Protein AF-A0A5S3T1N6-F1 (afdb_monomer_lite)

Structure (mmCIF, N/CA/C/O backbone):
data_AF-A0A5S3T1N6-F1
#
_entry.id   AF-A0A5S3T1N6-F1
#
loop_
_atom_site.group_PDB
_atom_site.id
_atom_site.type_symbol
_atom_site.label_atom_id
_atom_site.label_alt_id
_atom_site.label_comp_id
_atom_site.label_asym_id
_atom_site.label_entity_id
_atom_site.label_seq_id
_atom_site.pdbx_PDB_ins_code
_atom_site.Cartn_x
_atom_site.Cartn_y
_atom_site.Cartn_z
_atom_site.occupancy
_atom_site.B_iso_or_equiv
_atom_site.auth_seq_id
_atom_site.auth_comp_id
_atom_site.auth_asym_id
_atom_site.auth_atom_id
_atom_site.pdbx_PDB_model_num
ATOM 1 N N . GLY A 1 1 ? -26.096 -9.048 12.563 1.00 63.88 1 GLY A N 1
ATOM 2 C CA . GLY A 1 1 ? -24.660 -9.372 12.518 1.00 63.88 1 GLY A CA 1
ATOM 3 C C . GLY A 1 1 ? -23.909 -8.148 12.973 1.0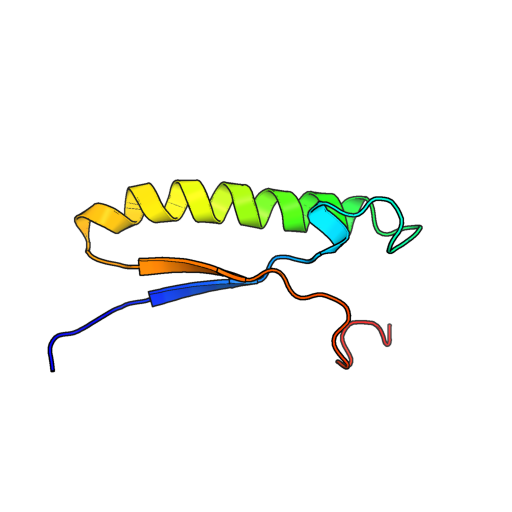0 63.88 1 GLY A C 1
ATOM 4 O O . GLY A 1 1 ? -24.354 -7.055 12.653 1.00 63.88 1 GLY A O 1
ATOM 5 N N . GLU A 1 2 ? -22.865 -8.320 13.773 1.00 78.25 2 GLU A N 1
ATOM 6 C CA . GLU A 1 2 ? -22.011 -7.217 14.230 1.00 78.25 2 GLU A CA 1
ATOM 7 C C . GLU A 1 2 ? -21.370 -6.478 13.037 1.00 78.25 2 GLU A C 1
ATOM 9 O O . GLU A 1 2 ? -21.191 -7.063 11.964 1.00 78.25 2 GLU A O 1
ATOM 14 N N . ALA A 1 3 ? -21.052 -5.192 13.199 1.00 83.06 3 ALA A N 1
ATOM 15 C CA . ALA A 1 3 ? -20.358 -4.420 12.174 1.00 83.06 3 ALA A CA 1
ATOM 16 C C . ALA A 1 3 ? -18.915 -4.934 12.000 1.00 83.06 3 ALA A C 1
ATOM 18 O O . ALA A 1 3 ? -18.178 -5.051 12.969 1.00 83.06 3 ALA A O 1
ATOM 19 N N . ASN A 1 4 ? -18.505 -5.214 10.759 1.00 88.25 4 ASN A N 1
ATOM 20 C CA . ASN A 1 4 ? -17.141 -5.633 10.407 1.00 88.25 4 ASN A CA 1
ATOM 21 C C . ASN A 1 4 ? -16.569 -4.679 9.342 1.00 88.25 4 ASN A C 1
ATOM 23 O O . ASN A 1 4 ? -16.597 -5.005 8.151 1.00 88.25 4 ASN A O 1
ATOM 27 N N . PRO A 1 5 ? -16.143 -3.465 9.733 1.00 93.94 5 PRO A N 1
ATOM 28 C CA . PRO A 1 5 ? -15.637 -2.461 8.803 1.00 93.94 5 PRO A CA 1
ATOM 29 C C . PRO A 1 5 ? -14.290 -2.877 8.199 1.00 93.94 5 PRO A C 1
ATOM 31 O O . PRO A 1 5 ? -13.397 -3.368 8.897 1.00 93.94 5 PRO A O 1
ATOM 34 N N . ARG A 1 6 ? -14.132 -2.676 6.881 1.00 96.00 6 ARG A N 1
ATOM 35 C CA . ARG A 1 6 ? -12.941 -3.093 6.127 1.00 96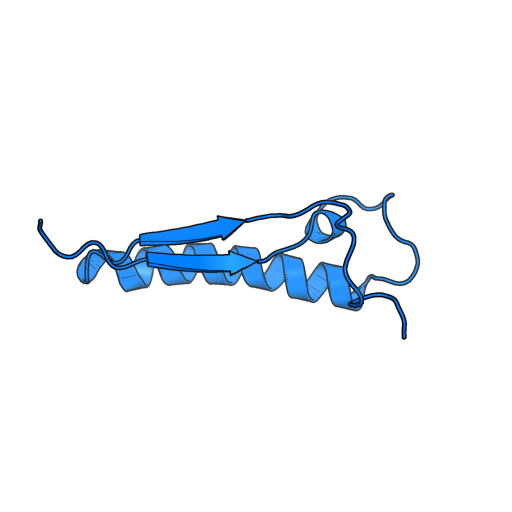.00 6 ARG A CA 1
ATOM 36 C C . ARG A 1 6 ? -12.467 -2.029 5.150 1.00 96.00 6 ARG A C 1
ATOM 38 O O . ARG A 1 6 ? -13.267 -1.449 4.424 1.00 96.00 6 ARG A O 1
ATOM 45 N N . ILE A 1 7 ? -11.150 -1.852 5.092 1.00 96.38 7 ILE A N 1
ATOM 46 C CA . ILE A 1 7 ? -10.461 -1.014 4.108 1.00 96.38 7 ILE A CA 1
ATOM 47 C C . ILE A 1 7 ? -9.641 -1.932 3.204 1.00 96.38 7 ILE A C 1
ATOM 49 O O . ILE A 1 7 ? -8.865 -2.765 3.684 1.00 96.38 7 ILE A O 1
ATOM 53 N N . ILE A 1 8 ? -9.817 -1.788 1.891 1.00 96.38 8 ILE A N 1
ATOM 54 C CA . ILE A 1 8 ? -9.103 -2.579 0.889 1.00 96.38 8 ILE A CA 1
ATOM 55 C C . ILE A 1 8 ? -8.338 -1.634 -0.030 1.00 96.38 8 ILE A C 1
ATOM 57 O O . ILE A 1 8 ? -8.935 -0.868 -0.782 1.00 96.38 8 ILE A O 1
ATOM 61 N N . ASN A 1 9 ? -7.014 -1.725 0.017 1.00 96.19 9 ASN A N 1
ATOM 62 C CA . ASN A 1 9 ? -6.115 -0.985 -0.857 1.00 96.19 9 ASN A CA 1
ATOM 63 C C . ASN A 1 9 ? -5.672 -1.862 -2.033 1.00 96.19 9 ASN A C 1
ATOM 65 O O . ASN A 1 9 ? -5.507 -3.075 -1.889 1.00 96.19 9 ASN A O 1
ATOM 69 N N . ILE A 1 10 ? -5.446 -1.241 -3.191 1.00 93.81 10 ILE A N 1
ATOM 70 C CA . ILE A 1 10 ? -5.043 -1.928 -4.424 1.00 93.81 10 ILE A CA 1
ATOM 71 C C . ILE A 1 10 ? -3.611 -1.526 -4.807 1.00 93.81 10 ILE A C 1
ATOM 73 O O . ILE A 1 10 ? -3.369 -0.422 -5.311 1.00 93.81 10 ILE A O 1
ATOM 77 N N . SER A 1 11 ? -2.665 -2.443 -4.590 1.00 91.94 11 SER A N 1
ATOM 78 C CA . SER A 1 11 ? -1.280 -2.366 -5.080 1.00 91.94 11 SER A CA 1
ATOM 79 C C . SER A 1 11 ? -1.200 -2.821 -6.554 1.00 91.94 11 SER A C 1
ATOM 81 O O . SER A 1 11 ? -2.165 -2.676 -7.304 1.00 91.94 11 SER A O 1
ATOM 83 N N . SER A 1 12 ? -0.047 -3.313 -6.999 1.00 86.44 12 SER A N 1
ATOM 84 C CA . SER A 1 12 ? 0.224 -3.888 -8.318 1.00 86.44 12 SER A CA 1
ATOM 85 C C . SER A 1 12 ? 1.371 -4.892 -8.216 1.00 86.44 12 SER A C 1
ATOM 87 O O . SER A 1 12 ? 2.300 -4.687 -7.432 1.00 86.44 12 SER A O 1
ATOM 89 N N . ALA A 1 13 ? 1.342 -5.962 -9.010 1.00 84.25 13 ALA A N 1
ATOM 90 C CA . ALA A 1 13 ? 2.449 -6.916 -9.127 1.00 84.25 13 ALA A CA 1
ATOM 91 C C . ALA A 1 13 ? 3.769 -6.233 -9.538 1.00 84.25 13 ALA A C 1
ATOM 93 O O . ALA A 1 13 ? 4.836 -6.594 -9.037 1.00 84.25 13 ALA A O 1
ATOM 94 N N . SER A 1 14 ? 3.674 -5.142 -10.306 1.00 79.25 14 SER A N 1
ATOM 95 C CA . SER A 1 14 ? 4.808 -4.297 -10.699 1.00 79.25 14 SER A CA 1
ATOM 96 C C . SER A 1 14 ? 5.568 -3.675 -9.521 1.00 79.25 14 SER A C 1
ATOM 98 O O . SER A 1 14 ? 6.672 -3.183 -9.711 1.00 79.25 14 SER A O 1
AT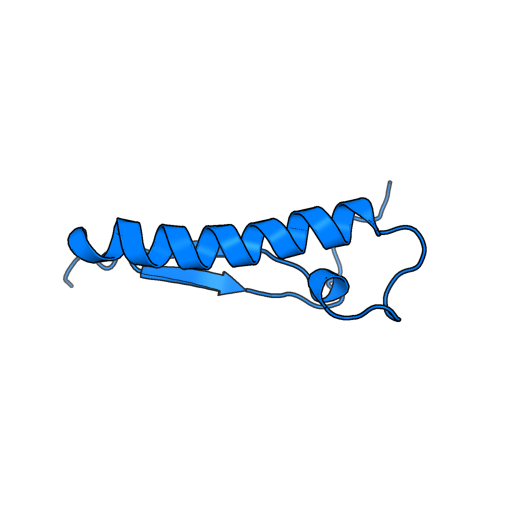OM 100 N N . ALA A 1 15 ? 5.006 -3.663 -8.305 1.00 77.81 15 ALA A N 1
ATOM 101 C CA . ALA A 1 15 ? 5.723 -3.212 -7.112 1.00 77.81 15 ALA A CA 1
ATOM 102 C C . ALA A 1 15 ? 6.889 -4.145 -6.722 1.00 77.81 15 ALA A C 1
ATOM 104 O O . ALA A 1 15 ? 7.771 -3.723 -5.978 1.00 77.81 15 ALA A O 1
ATOM 105 N N . TRP A 1 16 ? 6.899 -5.393 -7.211 1.00 75.19 16 TRP A N 1
ATOM 106 C CA . TRP A 1 16 ? 7.897 -6.407 -6.847 1.00 75.19 16 TRP A CA 1
ATOM 107 C C . TRP A 1 16 ? 8.530 -7.125 -8.037 1.00 75.19 16 TRP A C 1
ATOM 109 O O . TRP A 1 16 ? 9.641 -7.634 -7.902 1.00 75.19 16 TRP A O 1
ATOM 119 N N . HIS A 1 17 ? 7.858 -7.182 -9.187 1.00 71.44 17 HIS A N 1
ATOM 120 C CA . HIS A 1 17 ? 8.433 -7.793 -10.378 1.00 71.44 17 HIS A CA 1
ATOM 121 C C . HIS A 1 17 ? 9.119 -6.744 -11.251 1.00 71.44 17 HIS A C 1
ATOM 123 O O . HIS A 1 17 ? 8.477 -5.884 -11.849 1.00 71.44 17 HIS A O 1
ATOM 129 N N . TYR A 1 18 ? 10.445 -6.846 -11.329 1.00 62.59 18 TYR A N 1
ATOM 130 C CA . TYR A 1 18 ? 11.294 -5.973 -12.144 1.00 62.59 18 TYR A CA 1
ATOM 131 C C . TYR A 1 18 ? 11.198 -6.261 -13.649 1.00 62.59 18 TYR A C 1
ATOM 133 O O . TYR A 1 18 ? 11.590 -5.420 -14.450 1.00 62.59 18 TYR A O 1
ATOM 141 N N . ASP A 1 19 ? 10.683 -7.436 -14.015 1.00 58.78 19 ASP A N 1
ATOM 142 C CA . ASP A 1 19 ? 10.661 -7.946 -15.391 1.00 58.78 19 ASP A CA 1
ATOM 143 C C . ASP A 1 19 ? 9.315 -7.711 -16.099 1.00 58.78 19 ASP A C 1
ATOM 145 O O . ASP A 1 19 ? 9.185 -7.905 -17.302 1.00 58.78 19 ASP A O 1
ATOM 149 N N . GLU A 1 20 ? 8.280 -7.286 -15.364 1.00 54.22 20 GLU A N 1
ATOM 150 C CA . GLU A 1 20 ? 6.912 -7.285 -15.896 1.00 54.22 20 GLU A CA 1
ATOM 151 C C . GLU A 1 20 ? 6.572 -6.036 -16.719 1.00 54.22 20 GLU A C 1
ATOM 153 O O . GLU A 1 20 ? 5.749 -6.135 -17.625 1.00 54.22 20 GLU A O 1
ATOM 158 N N . MET A 1 21 ? 7.200 -4.875 -16.474 1.00 61.78 21 MET A N 1
ATOM 159 C CA . MET A 1 21 ? 6.879 -3.645 -17.213 1.00 61.78 21 MET A CA 1
ATOM 160 C C . MET A 1 21 ? 8.046 -2.644 -17.293 1.00 61.78 21 MET A C 1
ATOM 162 O O . MET A 1 21 ? 8.327 -1.902 -16.346 1.00 61.78 21 MET A O 1
ATOM 166 N N . ALA A 1 22 ? 8.675 -2.541 -18.467 1.00 58.09 22 ALA A N 1
ATOM 167 C CA . ALA A 1 22 ? 9.557 -1.419 -18.788 1.00 58.09 22 ALA A CA 1
ATOM 168 C C . ALA A 1 22 ? 8.782 -0.082 -18.716 1.00 58.09 22 ALA A C 1
ATOM 170 O O . ALA A 1 22 ? 7.601 -0.022 -19.042 1.00 58.09 22 ALA A O 1
ATOM 171 N N . HIS A 1 23 ? 9.450 0.997 -18.290 1.00 68.12 23 HIS A N 1
ATOM 172 C CA . HIS A 1 23 ? 8.900 2.364 -18.163 1.00 68.12 23 HIS A CA 1
ATOM 173 C C . HIS A 1 23 ? 7.876 2.621 -17.038 1.00 68.12 23 HIS A C 1
ATOM 175 O O . HIS A 1 23 ? 7.369 3.735 -16.930 1.00 68.12 23 HIS A O 1
ATOM 181 N N . LEU A 1 24 ? 7.632 1.667 -16.132 1.00 79.94 24 LEU A N 1
ATOM 182 C CA . LEU A 1 24 ? 6.714 1.852 -14.996 1.00 79.94 24 LEU A CA 1
ATOM 183 C C . LEU A 1 24 ? 7.400 2.132 -13.651 1.00 79.94 24 LEU A C 1
ATOM 185 O O . LEU A 1 24 ? 6.796 1.911 -12.607 1.00 79.94 24 LEU A O 1
ATOM 189 N N . SER A 1 25 ? 8.631 2.645 -13.627 1.00 81.75 25 SER A N 1
ATOM 190 C CA . SER A 1 25 ? 9.392 2.838 -12.377 1.00 81.75 25 SER A CA 1
ATOM 191 C C . SER A 1 25 ? 8.656 3.694 -11.335 1.00 81.75 25 SER A C 1
ATOM 193 O O . SER A 1 25 ? 8.583 3.319 -10.165 1.00 81.75 25 SER A O 1
ATOM 195 N N . ILE A 1 26 ? 8.047 4.807 -11.756 1.00 87.00 26 ILE A N 1
ATOM 196 C CA . ILE A 1 26 ? 7.260 5.684 -10.873 1.00 87.00 26 ILE A CA 1
ATOM 197 C C . ILE A 1 26 ? 5.985 4.970 -10.408 1.00 87.00 26 ILE A C 1
ATOM 199 O O . ILE A 1 26 ? 5.662 4.978 -9.220 1.00 87.00 26 ILE A O 1
ATOM 203 N N . TYR A 1 27 ? 5.279 4.295 -11.318 1.00 87.50 27 TYR A N 1
ATOM 204 C CA . TYR A 1 27 ? 4.081 3.529 -10.977 1.00 87.50 27 TYR A CA 1
ATOM 205 C C . TYR A 1 27 ? 4.395 2.412 -9.967 1.00 87.50 27 TYR A C 1
ATOM 207 O O . TYR A 1 27 ? 3.754 2.330 -8.922 1.00 87.50 27 TYR A O 1
ATOM 215 N N . ALA A 1 28 ? 5.439 1.619 -10.211 1.00 86.50 28 ALA A N 1
ATOM 216 C CA . ALA A 1 28 ? 5.932 0.589 -9.304 1.00 86.50 28 ALA A CA 1
ATOM 217 C C . ALA A 1 28 ? 6.284 1.154 -7.919 1.00 86.50 28 ALA A C 1
ATOM 219 O O . ALA A 1 28 ? 5.824 0.615 -6.912 1.00 86.50 28 ALA A O 1
ATOM 220 N N . ALA A 1 29 ? 7.015 2.274 -7.858 1.00 89.62 29 ALA A N 1
ATOM 221 C CA . ALA A 1 29 ? 7.365 2.928 -6.597 1.00 89.62 29 ALA A CA 1
ATOM 222 C C . ALA A 1 29 ? 6.122 3.372 -5.807 1.00 89.62 29 ALA A C 1
ATOM 224 O O . ALA A 1 29 ? 6.019 3.108 -4.607 1.00 89.62 29 ALA A O 1
ATOM 225 N N . THR A 1 30 ? 5.142 3.993 -6.472 1.00 92.56 30 THR A N 1
ATOM 226 C CA . THR A 1 30 ? 3.895 4.410 -5.805 1.00 92.56 30 THR A CA 1
ATOM 227 C C . THR A 1 30 ? 3.081 3.214 -5.306 1.00 92.56 30 THR A C 1
ATOM 229 O O . THR A 1 30 ? 2.557 3.249 -4.194 1.00 92.56 30 THR A O 1
ATOM 232 N N . LYS A 1 31 ? 3.019 2.115 -6.068 1.00 93.00 31 LYS A N 1
ATOM 233 C CA . LYS A 1 31 ? 2.321 0.890 -5.652 1.00 93.00 31 LYS A CA 1
ATOM 234 C C . LYS A 1 31 ? 3.037 0.178 -4.498 1.00 93.00 31 LYS A C 1
ATOM 236 O O . LYS A 1 31 ? 2.369 -0.274 -3.571 1.00 93.00 31 LYS A O 1
ATOM 241 N N . ALA A 1 32 ? 4.369 0.190 -4.459 1.00 91.56 32 ALA A N 1
ATOM 242 C CA . ALA A 1 32 ? 5.128 -0.272 -3.296 1.00 91.56 32 ALA A CA 1
ATOM 243 C C . ALA A 1 32 ? 4.853 0.587 -2.043 1.00 91.56 32 ALA A C 1
ATOM 245 O O . ALA A 1 32 ? 4.698 0.053 -0.940 1.00 91.56 32 ALA A O 1
ATOM 246 N N . ALA A 1 33 ? 4.718 1.909 -2.202 1.00 93.25 33 ALA A N 1
ATOM 247 C CA . ALA A 1 33 ? 4.344 2.803 -1.105 1.00 93.25 33 ALA A CA 1
ATOM 248 C C . ALA A 1 33 ? 2.947 2.479 -0.542 1.00 93.25 33 ALA A C 1
ATOM 250 O O . ALA A 1 33 ? 2.776 2.466 0.677 1.00 93.25 33 ALA A O 1
ATOM 251 N N . VAL A 1 34 ? 1.975 2.126 -1.396 1.00 95.12 34 VAL A N 1
ATOM 252 C CA . VAL A 1 34 ? 0.630 1.682 -0.972 1.00 95.12 34 VAL A CA 1
ATOM 253 C C . VAL A 1 34 ? 0.699 0.449 -0.066 1.00 95.12 34 VAL A C 1
ATOM 255 O O . VAL A 1 34 ? -0.054 0.351 0.905 1.00 95.12 34 VAL A O 1
ATOM 258 N N . GLU A 1 35 ? 1.609 -0.490 -0.324 1.00 94.06 35 GLU A N 1
ATOM 259 C CA . GLU A 1 35 ? 1.771 -1.669 0.537 1.00 94.06 35 GLU A CA 1
ATOM 260 C C . GLU A 1 35 ? 2.323 -1.312 1.911 1.00 94.06 35 GLU A C 1
ATOM 262 O O . GLU A 1 35 ? 1.840 -1.828 2.923 1.00 94.06 35 GLU A O 1
ATOM 267 N N . ARG A 1 36 ? 3.318 -0.417 1.961 1.00 94.50 36 ARG A N 1
ATOM 268 C CA . ARG A 1 36 ? 3.842 0.078 3.235 1.00 94.50 36 ARG A CA 1
ATOM 269 C C . ARG A 1 36 ? 2.760 0.820 4.012 1.00 94.50 36 ARG A C 1
ATOM 271 O O . ARG A 1 36 ? 2.517 0.466 5.161 1.00 94.50 36 ARG A O 1
ATOM 278 N N . PHE A 1 37 ? 2.072 1.746 3.354 1.00 96.31 37 PHE A N 1
ATOM 279 C CA . PHE A 1 37 ? 0.958 2.493 3.927 1.00 96.31 37 PHE A CA 1
ATOM 280 C C . PHE A 1 37 ? -0.128 1.565 4.479 1.00 96.31 37 PHE A C 1
ATOM 282 O O . PHE A 1 37 ? -0.593 1.750 5.594 1.00 96.31 37 PHE A O 1
ATOM 289 N N . THR A 1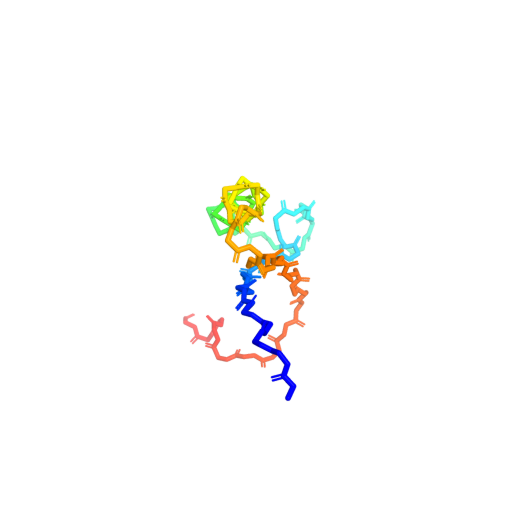 38 ? -0.485 0.507 3.747 1.00 96.75 38 THR A N 1
ATOM 290 C CA . THR A 1 38 ? -1.501 -0.452 4.202 1.00 96.75 38 THR A CA 1
ATOM 291 C C . THR A 1 38 ? -1.086 -1.191 5.476 1.00 96.75 38 THR A C 1
ATOM 293 O O . THR A 1 38 ? -1.935 -1.460 6.325 1.00 96.75 38 THR A O 1
ATOM 296 N N . ARG A 1 39 ? 0.199 -1.542 5.621 1.00 95.19 39 ARG A N 1
ATOM 297 C CA . ARG A 1 39 ? 0.700 -2.197 6.839 1.00 95.19 39 ARG A CA 1
ATOM 298 C C . ARG A 1 39 ? 0.637 -1.268 8.043 1.00 95.19 39 ARG A C 1
ATOM 300 O O . ARG A 1 39 ? 0.175 -1.703 9.091 1.00 95.19 39 ARG A O 1
ATOM 307 N N . ASP A 1 40 ? 1.064 -0.023 7.869 1.00 96.94 40 ASP A N 1
ATOM 308 C CA . ASP A 1 40 ? 1.079 0.960 8.952 1.00 96.94 40 ASP A CA 1
ATOM 309 C C . ASP A 1 40 ? -0.367 1.328 9.349 1.00 96.94 40 ASP A C 1
ATOM 311 O O . ASP A 1 40 ? -0.738 1.201 10.515 1.00 96.94 40 ASP A O 1
ATOM 315 N N . LEU A 1 41 ? -1.241 1.585 8.366 1.00 96.75 41 LEU A N 1
ATOM 316 C CA . LEU A 1 41 ? -2.663 1.869 8.592 1.00 96.75 41 LEU A CA 1
ATOM 317 C C . LEU A 1 41 ? -3.393 0.714 9.292 1.00 96.75 41 LEU A C 1
ATOM 319 O O . LEU A 1 41 ? -4.276 0.937 10.113 1.00 96.75 41 LEU A O 1
ATOM 323 N N . ARG A 1 42 ? -3.030 -0.542 9.002 1.00 96.00 42 ARG A N 1
ATOM 324 C CA . ARG A 1 42 ? -3.612 -1.701 9.696 1.00 96.00 42 ARG A CA 1
ATOM 325 C C . ARG A 1 42 ? -3.346 -1.668 11.200 1.00 96.00 42 ARG A C 1
ATOM 327 O O . ARG A 1 42 ? -4.212 -2.097 11.957 1.00 96.00 42 ARG A O 1
ATOM 334 N N . LEU A 1 43 ? -2.157 -1.229 11.612 1.00 96.69 43 LEU A N 1
ATOM 335 C CA . LEU A 1 43 ? -1.789 -1.135 13.024 1.00 96.69 43 LEU A CA 1
ATOM 336 C C . LEU A 1 43 ? -2.542 0.012 13.701 1.00 96.69 43 LEU A C 1
ATOM 338 O O . LEU A 1 43 ? -3.075 -0.173 14.791 1.00 96.69 43 LEU A O 1
ATOM 342 N N . GLU A 1 44 ? -2.649 1.157 13.027 1.00 96.81 44 GLU A N 1
ATOM 343 C CA . GLU A 1 44 ? -3.393 2.326 13.515 1.00 96.81 44 GLU A CA 1
ATOM 344 C C . GLU A 1 44 ? -4.887 2.013 13.704 1.00 96.81 44 GLU A 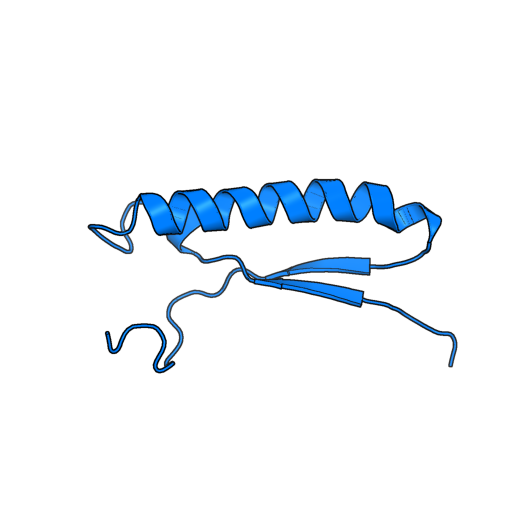C 1
ATOM 346 O O . GLU A 1 44 ? -5.461 2.296 14.752 1.00 96.81 44 GLU A O 1
ATOM 351 N N . CYS A 1 45 ? -5.499 1.337 12.729 1.00 95.69 45 CYS A N 1
ATOM 352 C CA . CYS A 1 45 ? -6.915 0.966 12.732 1.00 95.69 45 CYS A CA 1
ATOM 353 C C . CYS A 1 45 ? -7.265 -0.236 13.629 1.00 95.69 45 CYS A C 1
ATOM 355 O O . CYS A 1 45 ? -8.443 -0.579 13.769 1.00 95.69 45 CYS A O 1
ATOM 357 N N . GLN A 1 46 ? -6.271 -0.909 14.219 1.00 92.44 46 GLN A N 1
ATOM 358 C CA . GLN A 1 46 ? -6.508 -2.110 15.021 1.00 92.44 46 GLN A CA 1
ATOM 359 C C . GLN A 1 46 ? -7.331 -1.806 16.281 1.00 92.44 46 GLN A C 1
ATOM 361 O O . GLN A 1 46 ? -8.170 -2.623 16.661 1.00 92.44 46 GLN A O 1
ATOM 366 N N . ALA A 1 47 ? -7.119 -0.638 16.900 1.00 94.19 47 ALA A N 1
ATOM 367 C CA . ALA A 1 47 ? -7.862 -0.201 18.085 1.00 94.19 47 ALA A CA 1
ATOM 368 C C . ALA A 1 47 ? -9.367 -0.040 17.806 1.00 94.19 47 ALA A C 1
ATOM 370 O O . ALA A 1 47 ? -10.192 -0.351 18.662 1.00 94.19 47 ALA A O 1
ATOM 371 N N . ASP A 1 48 ? -9.715 0.351 16.580 1.00 94.94 48 ASP A N 1
ATOM 372 C CA . ASP A 1 48 ? -11.096 0.560 16.139 1.00 94.94 48 ASP A CA 1
ATOM 373 C C . ASP A 1 48 ? -11.743 -0.716 15.579 1.00 94.94 48 ASP A C 1
ATOM 375 O O . ASP A 1 48 ? -12.856 -0.681 15.055 1.00 94.94 48 ASP A O 1
ATOM 379 N N . SER A 1 49 ? -11.052 -1.861 15.659 1.00 93.88 49 SER A N 1
ATOM 380 C CA . SER A 1 49 ? -11.496 -3.131 15.066 1.00 93.88 49 SER A CA 1
ATOM 381 C C . SER A 1 49 ? -11.771 -3.040 13.554 1.00 93.88 49 SER A C 1
ATOM 383 O O . SER A 1 49 ? -12.594 -3.782 13.014 1.00 93.88 49 SER A O 1
ATOM 385 N N . ILE A 1 50 ? -11.061 -2.153 12.843 1.00 95.56 50 ILE A N 1
ATOM 386 C CA . ILE A 1 50 ? -11.171 -1.993 11.388 1.00 95.56 50 ILE A CA 1
ATOM 387 C C . ILE A 1 50 ? -10.098 -2.841 10.696 1.00 95.56 50 ILE A C 1
ATOM 389 O O . ILE A 1 50 ? -8.894 -2.672 10.894 1.00 95.56 50 ILE A O 1
ATOM 393 N N . GLY A 1 51 ? -10.527 -3.761 9.831 1.00 95.50 51 GLY A N 1
ATOM 394 C CA . GLY A 1 51 ? -9.605 -4.627 9.097 1.00 95.50 51 GLY A CA 1
ATOM 395 C C . GLY A 1 51 ? -9.077 -3.973 7.820 1.00 95.50 51 GLY A C 1
ATOM 396 O O . GLY A 1 51 ? -9.841 -3.750 6.884 1.00 95.50 51 GLY A O 1
ATOM 397 N N . VAL A 1 52 ? -7.762 -3.769 7.720 1.00 97.12 52 VAL A N 1
ATOM 398 C CA . VAL A 1 52 ? -7.110 -3.222 6.515 1.00 97.12 52 VAL A CA 1
ATOM 399 C C . VAL A 1 52 ? -6.377 -4.330 5.745 1.00 97.12 52 VAL A C 1
ATOM 401 O O . VAL A 1 52 ? -5.686 -5.172 6.334 1.00 97.12 52 VAL A O 1
ATOM 404 N N . THR A 1 53 ? -6.567 -4.394 4.425 1.00 96.38 53 THR A N 1
ATOM 405 C CA . THR A 1 53 ? -5.972 -5.413 3.539 1.00 96.38 53 THR A CA 1
ATOM 406 C C . THR A 1 53 ? -5.477 -4.780 2.241 1.00 96.38 53 THR A C 1
ATOM 408 O O . THR A 1 53 ? -6.144 -3.919 1.679 1.00 96.38 53 THR A O 1
ATOM 411 N N . CYS A 1 54 ? -4.317 -5.219 1.751 1.00 95.88 54 CYS A N 1
ATOM 412 C CA . CYS A 1 54 ? -3.805 -4.832 0.439 1.00 95.88 54 CYS A CA 1
ATOM 413 C C . CYS A 1 54 ? -3.951 -6.004 -0.531 1.00 95.88 54 CYS A C 1
ATOM 415 O O . CYS A 1 54 ? -3.511 -7.112 -0.218 1.00 95.88 54 CYS A O 1
ATOM 417 N N . ILE A 1 55 ? -4.541 -5.763 -1.698 1.00 94.44 55 ILE A N 1
ATOM 418 C CA . ILE A 1 55 ? -4.588 -6.723 -2.802 1.00 94.44 55 ILE A CA 1
ATOM 419 C C . ILE A 1 55 ? -3.571 -6.283 -3.845 1.00 94.44 55 ILE A C 1
ATOM 421 O O . ILE A 1 55 ? -3.463 -5.097 -4.153 1.00 94.44 55 ILE A O 1
ATOM 425 N N . ARG A 1 56 ? -2.835 -7.245 -4.401 1.00 90.06 56 ARG A N 1
ATOM 426 C CA . ARG A 1 56 ? -1.837 -7.018 -5.445 1.00 90.06 56 ARG A CA 1
ATOM 427 C C . ARG A 1 56 ? -2.285 -7.684 -6.749 1.00 90.06 56 ARG A C 1
ATOM 429 O O . ARG A 1 56 ? -2.023 -8.872 -6.927 1.00 90.06 56 ARG A O 1
ATOM 436 N N . PRO A 1 57 ? -2.982 -6.961 -7.639 1.00 87.69 57 PRO A N 1
ATOM 437 C CA . PRO A 1 57 ? -3.372 -7.496 -8.935 1.00 87.69 57 PRO A CA 1
ATOM 438 C C . PRO A 1 57 ? -2.156 -7.691 -9.844 1.00 87.69 57 PRO A C 1
ATOM 440 O O . PRO A 1 57 ? -1.222 -6.888 -9.815 1.00 87.69 57 PRO A O 1
ATOM 443 N N . GLY A 1 58 ? -2.198 -8.745 -10.658 1.00 81.12 58 GLY A N 1
ATOM 444 C CA . GLY A 1 58 ? -1.371 -8.867 -11.859 1.00 81.12 58 GLY A CA 1
ATOM 445 C C . GLY A 1 58 ? -2.014 -8.138 -13.042 1.00 81.12 58 GLY A C 1
ATOM 446 O O . GLY A 1 58 ? -2.796 -7.205 -12.851 1.00 81.12 58 GLY A O 1
ATOM 447 N N . ALA A 1 59 ? -1.727 -8.587 -14.264 1.00 76.62 59 ALA A N 1
ATOM 448 C CA . ALA A 1 59 ? -2.396 -8.068 -15.454 1.00 76.62 59 ALA A CA 1
ATOM 449 C C . ALA A 1 59 ? -3.920 -8.256 -15.343 1.00 76.62 59 ALA A C 1
ATOM 451 O O . ALA A 1 59 ? -4.412 -9.369 -15.157 1.00 76.62 59 ALA A O 1
ATOM 452 N N . ALA A 1 60 ? -4.662 -7.156 -15.452 1.00 81.00 60 ALA A N 1
ATOM 453 C CA . ALA A 1 60 ? -6.117 -7.141 -15.438 1.00 81.00 60 ALA A CA 1
ATOM 454 C C . ALA A 1 60 ? -6.616 -6.357 -16.652 1.00 81.00 60 ALA A C 1
ATOM 456 O O . ALA A 1 60 ? -6.149 -5.247 -16.910 1.00 81.00 60 ALA A O 1
ATOM 457 N N . TRP A 1 61 ? -7.574 -6.923 -17.387 1.00 76.44 61 TRP A N 1
ATOM 458 C CA . TRP A 1 61 ? -8.205 -6.225 -18.503 1.00 76.44 61 TRP A CA 1
ATOM 459 C C . TRP A 1 61 ? -9.097 -5.107 -17.979 1.00 76.44 61 TRP A C 1
ATOM 461 O O . TRP A 1 61 ? -10.172 -5.336 -17.429 1.00 76.44 61 TRP A O 1
ATOM 471 N N . THR A 1 62 ? -8.590 -3.889 -18.122 1.00 82.19 62 THR A N 1
ATOM 472 C CA . THR A 1 62 ? -9.235 -2.635 -17.742 1.00 82.19 62 THR A CA 1
ATOM 473 C C . THR A 1 62 ? -8.816 -1.570 -18.752 1.00 82.19 62 THR A C 1
ATOM 475 O O . THR A 1 62 ? -7.755 -1.691 -19.361 1.00 82.19 62 THR A O 1
ATOM 478 N N . SER A 1 63 ? -9.589 -0.494 -18.883 1.00 81.88 63 SER A N 1
ATOM 479 C CA . SER A 1 63 ? -9.212 0.659 -19.713 1.00 81.88 63 SER A CA 1
ATOM 480 C C . SER A 1 63 ? -8.107 1.532 -19.091 1.00 81.88 63 SER A C 1
ATOM 482 O O . SER A 1 63 ? -7.780 2.592 -19.612 1.00 81.88 63 SER A O 1
ATOM 484 N N . PHE A 1 64 ? -7.504 1.112 -17.969 1.00 78.19 64 PHE A N 1
ATOM 485 C CA . PHE A 1 64 ? -6.485 1.883 -17.245 1.00 78.19 64 PHE A CA 1
ATOM 486 C C . PHE A 1 64 ? -5.217 2.138 -18.074 1.00 78.19 64 PHE A C 1
ATOM 488 O O . PHE A 1 64 ? -4.547 3.147 -17.871 1.00 78.19 64 PHE A O 1
ATOM 495 N N . SER A 1 65 ? -4.883 1.230 -18.992 1.00 72.00 65 SER A N 1
ATOM 496 C CA . SER A 1 65 ? -3.695 1.315 -19.846 1.00 72.00 65 SER A CA 1
ATOM 497 C C . SER A 1 65 ? -3.969 1.860 -21.250 1.00 72.00 65 SER A C 1
ATOM 499 O O . SER A 1 65 ? -3.044 1.898 -22.049 1.00 72.00 65 SER A O 1
ATOM 501 N N . GLU A 1 66 ? -5.207 2.245 -21.581 1.00 73.25 66 GLU A N 1
ATOM 502 C CA . GLU A 1 66 ? -5.606 2.701 -22.931 1.00 73.25 66 GLU A CA 1
ATOM 503 C C . GLU A 1 66 ? -5.274 4.185 -23.212 1.00 73.25 66 GLU A C 1
ATOM 505 O O . GLU A 1 66 ? -5.885 4.802 -24.084 1.00 73.25 66 GLU A O 1
ATOM 510 N N . GLY A 1 67 ? -4.334 4.765 -22.457 1.00 54.28 67 GLY A N 1
ATOM 511 C CA . GLY A 1 67 ? -3.874 6.152 -22.604 1.00 54.28 67 GLY A CA 1
ATOM 512 C C . GLY A 1 67 ? -2.800 6.338 -23.66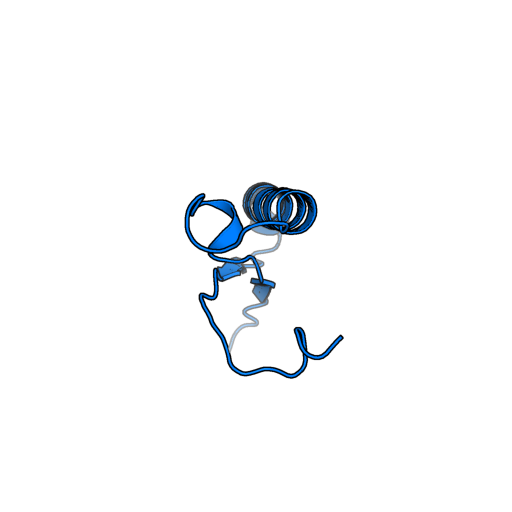6 1.00 54.28 67 GLY A C 1
ATOM 513 O O . GLY A 1 67 ? -1.953 5.430 -23.814 1.00 54.28 67 GLY A O 1
#

pLDDT: mean 85.59, std 11.93, range [54.22, 97.12]

Sequence (67 aa):
GEANPRIINISSASAWHYDEMAHLSIYAATKAAVERFTRDLRLECQADSIGVTCIRPGAAWTSFSEG

Secondary structure (DSSP, 8-state):
-----EEEEE--GGGT-SSS-TT-HHHHHHHHHHHHHHHHHHHHTTTTT-EEEEE---S--SGGG--

Radius of gyration: 14.55 Å; chains: 1; bounding box: 36×16×41 Å

Foldseek 3Di:
DDDQAEAEAEAEPLLPDPPQDDPCPVNSVVSVVSVVVQVVVCVVCVVVNYYGYYDYDYDDDDCPPVD